Protein AF-A0A7K2C0G1-F1 (afdb_monomer_lite)

Radius of gyration: 13.74 Å; chains: 1; bounding box: 32×19×35 Å

Secondary structure (DSSP, 8-state):
-PPPPPHHHHHHHHHHHHHHHHHHHHHHGGGGGTHHHHHHHHHHHHHHHHHHHHTT--GGG-

Sequence (62 aa):
MERKPSIWQALLPVVFLILLLVASVNFFGSDASYGPNQIARILAAVVASLVGLRLGFTWKQM

pLDDT: mean 94.39, std 5.48, range [64.19, 98.5]

Foldseek 3Di:
DFADDDPVLVCVLVVQLVVQLVVLCVVPPPCSVPPSNVVSVVVSVVSNVVSCVVRVHDPVRD

Structure (mmCIF, N/CA/C/O backbone):
data_AF-A0A7K2C0G1-F1
#
_entry.id   AF-A0A7K2C0G1-F1
#
loop_
_atom_site.group_PDB
_atom_site.id
_atom_site.type_symbol
_atom_site.label_atom_id
_atom_site.label_alt_id
_atom_site.label_comp_id
_atom_site.label_asym_id
_atom_site.label_entity_id
_atom_site.label_seq_id
_atom_site.pdbx_PDB_ins_code
_atom_site.Cartn_x
_atom_site.Cartn_y
_atom_site.Cartn_z
_atom_site.occupancy
_atom_site.B_iso_or_equiv
_atom_site.auth_seq_id
_atom_site.auth_comp_id
_atom_site.auth_asym_id
_atom_site.auth_atom_id
_atom_site.pdbx_PDB_model_num
ATOM 1 N N . MET A 1 1 ? -16.505 4.652 17.185 1.00 64.19 1 MET A N 1
ATOM 2 C CA . MET A 1 1 ? -16.256 3.308 17.746 1.00 64.19 1 MET A CA 1
ATOM 3 C C . MET A 1 1 ? -15.424 2.547 16.739 1.00 64.19 1 MET A C 1
ATOM 5 O O . MET A 1 1 ? -15.840 2.451 15.588 1.00 64.19 1 MET A O 1
ATOM 9 N N . GLU A 1 2 ? -14.246 2.094 17.151 1.00 80.38 2 GLU A N 1
ATOM 10 C CA . GLU A 1 2 ? -13.346 1.304 16.310 1.00 80.38 2 GLU A CA 1
ATOM 11 C C . GLU A 1 2 ? -13.975 -0.057 16.011 1.00 80.38 2 GLU A C 1
ATOM 13 O O . GLU A 1 2 ? -14.607 -0.676 16.871 1.00 80.38 2 GLU A O 1
ATOM 18 N N . ARG A 1 3 ? -13.832 -0.517 14.771 1.00 84.00 3 ARG A N 1
ATOM 19 C CA . ARG A 1 3 ? -14.286 -1.838 14.338 1.00 84.00 3 ARG A CA 1
ATOM 20 C C . ARG A 1 3 ? -13.112 -2.804 14.411 1.00 84.00 3 ARG A C 1
ATOM 22 O O . ARG A 1 3 ? -12.001 -2.457 14.023 1.00 84.00 3 ARG A O 1
ATOM 29 N N . LYS A 1 4 ? -13.367 -4.035 14.865 1.00 88.62 4 LYS A N 1
ATOM 30 C CA . LYS A 1 4 ? -12.344 -5.086 14.926 1.00 88.62 4 LYS A CA 1
ATOM 31 C C . LYS A 1 4 ? -11.742 -5.303 13.523 1.00 88.62 4 LYS A C 1
ATOM 33 O O . LYS A 1 4 ? -12.501 -5.659 12.617 1.00 88.62 4 LYS A O 1
ATOM 38 N N . PRO A 1 5 ? -10.423 -5.112 13.332 1.00 88.00 5 PRO A N 1
ATOM 39 C CA . PRO A 1 5 ? -9.787 -5.322 12.039 1.00 88.00 5 PRO A CA 1
ATOM 40 C C . PRO A 1 5 ? -9.911 -6.779 11.600 1.00 88.00 5 PRO A C 1
ATOM 42 O O . PRO A 1 5 ? -9.705 -7.700 12.394 1.00 88.00 5 PRO A O 1
ATOM 45 N N . SER A 1 6 ? -10.220 -6.991 10.323 1.00 93.25 6 SER A N 1
ATOM 46 C CA . SER A 1 6 ? -10.116 -8.306 9.692 1.00 93.25 6 SER A CA 1
ATOM 47 C C . SER A 1 6 ? -8.776 -8.443 8.976 1.00 93.25 6 SER A C 1
ATOM 49 O O . SER A 1 6 ? -8.303 -7.492 8.353 1.00 93.25 6 SER A O 1
ATOM 51 N N . ILE A 1 7 ? -8.202 -9.649 8.979 1.00 93.50 7 ILE A N 1
ATOM 52 C CA . ILE A 1 7 ? -7.000 -9.974 8.191 1.00 93.50 7 ILE A CA 1
ATOM 53 C C . ILE A 1 7 ? -7.199 -9.601 6.717 1.00 93.50 7 ILE A C 1
ATOM 55 O O . ILE A 1 7 ? -6.301 -9.045 6.093 1.00 93.50 7 ILE A O 1
ATOM 59 N N . TRP A 1 8 ? -8.401 -9.804 6.174 1.00 93.69 8 TRP A N 1
ATOM 60 C CA . TRP A 1 8 ? -8.713 -9.466 4.784 1.00 93.69 8 TRP A CA 1
ATOM 61 C C . TRP A 1 8 ? -8.562 -7.976 4.465 1.00 93.69 8 TRP A C 1
ATOM 63 O O . TRP A 1 8 ? -8.156 -7.615 3.365 1.00 93.69 8 TRP A O 1
ATOM 73 N N . GLN A 1 9 ? -8.850 -7.103 5.429 1.00 93.69 9 GLN A N 1
ATOM 74 C CA . GLN A 1 9 ? -8.688 -5.659 5.262 1.00 93.69 9 GLN A CA 1
ATOM 75 C C . GLN A 1 9 ? -7.213 -5.252 5.339 1.00 93.69 9 GLN A C 1
ATOM 77 O O . GLN A 1 9 ? -6.797 -4.368 4.597 1.00 93.69 9 GLN A O 1
ATOM 82 N N . ALA A 1 10 ? -6.418 -5.924 6.178 1.00 92.81 10 ALA A N 1
ATOM 83 C CA . ALA A 1 10 ? -4.972 -5.713 6.256 1.00 92.81 10 ALA A CA 1
ATOM 84 C C . ALA A 1 10 ? -4.240 -6.202 4.993 1.00 92.81 10 ALA A C 1
ATOM 86 O O . ALA A 1 10 ? -3.251 -5.602 4.579 1.00 92.81 10 ALA A O 1
ATOM 87 N N . LEU A 1 11 ? -4.749 -7.254 4.343 1.00 96.94 11 LEU A N 1
ATOM 88 C CA . LEU A 1 11 ? -4.193 -7.766 3.089 1.00 96.94 11 LEU A CA 1
ATOM 89 C C . LEU A 1 11 ? -4.445 -6.838 1.896 1.00 96.94 11 LEU A C 1
ATOM 91 O O . LEU A 1 11 ? -3.646 -6.839 0.965 1.00 96.94 11 LEU A O 1
ATOM 95 N N . LEU A 1 12 ? -5.510 -6.030 1.913 1.00 97.00 12 LEU A N 1
ATOM 96 C CA . LEU A 1 12 ? -5.865 -5.150 0.796 1.00 97.00 12 LEU A CA 1
ATOM 97 C C . LEU A 1 12 ? -4.713 -4.216 0.356 1.00 97.00 12 LEU A C 1
ATOM 99 O O . LEU A 1 12 ? -4.339 -4.281 -0.816 1.00 97.00 12 LEU A O 1
ATOM 103 N N . PRO A 1 13 ? -4.106 -3.384 1.231 1.00 97.31 13 PRO A N 1
ATOM 104 C CA . PRO A 1 13 ? -2.978 -2.535 0.838 1.00 97.31 13 PRO A CA 1
ATOM 105 C C . PRO A 1 13 ? -1.719 -3.332 0.468 1.00 97.31 13 PRO A C 1
ATOM 107 O O . PRO A 1 13 ? -0.947 -2.877 -0.371 1.00 97.31 13 PRO A O 1
ATOM 110 N N . VAL A 1 14 ? -1.517 -4.526 1.040 1.00 97.81 14 VAL A N 1
ATOM 111 C CA . VAL A 1 14 ? -0.356 -5.386 0.746 1.00 97.81 14 VAL A CA 1
ATOM 112 C C . VAL A 1 14 ? -0.456 -5.982 -0.654 1.00 97.81 14 VAL A C 1
ATOM 114 O O . VAL A 1 14 ? 0.478 -5.863 -1.442 1.00 97.81 14 VAL A O 1
ATOM 117 N N . VAL A 1 15 ? -1.598 -6.583 -0.993 1.00 98.31 15 VAL A N 1
ATOM 118 C CA . VAL A 1 15 ? -1.853 -7.130 -2.333 1.00 98.31 15 VAL A CA 1
ATOM 119 C C . VAL A 1 15 ? -1.804 -6.012 -3.370 1.00 98.31 15 VAL A C 1
ATOM 121 O O . VAL A 1 15 ? -1.167 -6.166 -4.408 1.00 98.31 15 VAL A O 1
ATOM 124 N N . PHE A 1 16 ? -2.405 -4.860 -3.065 1.00 98.38 16 PHE A N 1
ATOM 125 C CA . PHE A 1 16 ? -2.333 -3.682 -3.923 1.00 98.38 16 PHE A CA 1
ATOM 126 C C . PHE A 1 16 ? -0.885 -3.227 -4.166 1.00 98.38 16 PHE A C 1
ATOM 128 O O . PHE A 1 16 ? -0.500 -3.005 -5.313 1.00 98.38 16 PHE A O 1
ATOM 135 N N . LEU A 1 17 ? -0.059 -3.159 -3.115 1.00 98.38 17 LEU A N 1
ATOM 136 C CA . LEU A 1 17 ? 1.360 -2.831 -3.243 1.00 98.38 17 LEU A CA 1
ATOM 137 C C . LEU A 1 17 ? 2.097 -3.847 -4.118 1.00 98.38 17 LEU A C 1
ATOM 139 O O . LEU A 1 17 ? 2.813 -3.442 -5.025 1.00 98.38 17 LEU A O 1
ATOM 143 N N . ILE A 1 18 ? 1.906 -5.150 -3.892 1.00 98.44 18 ILE A N 1
ATOM 144 C CA . ILE A 1 18 ? 2.561 -6.205 -4.682 1.00 98.44 18 ILE A CA 1
ATOM 145 C C . ILE A 1 18 ? 2.245 -6.038 -6.170 1.00 98.44 18 ILE A C 1
ATOM 147 O O . ILE A 1 18 ? 3.161 -6.068 -6.990 1.00 98.44 18 ILE A O 1
ATOM 151 N N . LEU A 1 19 ? 0.979 -5.799 -6.525 1.00 98.50 19 LEU A N 1
ATOM 152 C CA . LEU A 1 19 ? 0.581 -5.577 -7.916 1.00 98.50 19 LEU A CA 1
ATOM 153 C C . LEU A 1 19 ? 1.264 -4.343 -8.520 1.00 98.50 19 LEU A C 1
ATOM 155 O O . LEU A 1 19 ? 1.742 -4.404 -9.653 1.00 98.50 19 LEU A O 1
ATOM 159 N N . LEU A 1 20 ? 1.376 -3.247 -7.761 1.00 98.12 20 LEU A N 1
ATOM 160 C CA . LEU A 1 20 ? 2.096 -2.053 -8.209 1.00 98.12 20 LEU A CA 1
ATOM 161 C C . LEU A 1 20 ? 3.602 -2.289 -8.355 1.00 98.12 20 LEU A C 1
ATOM 163 O O . LEU A 1 20 ? 4.202 -1.755 -9.283 1.00 98.12 20 LEU A O 1
ATOM 167 N N . LEU A 1 21 ? 4.222 -3.092 -7.488 1.00 97.81 21 LEU A N 1
ATOM 168 C CA . LEU A 1 21 ? 5.641 -3.438 -7.603 1.00 97.81 21 LEU A CA 1
ATOM 169 C C . LEU A 1 21 ? 5.908 -4.328 -8.815 1.00 97.81 21 LEU A C 1
ATOM 171 O O . LEU A 1 21 ? 6.865 -4.090 -9.548 1.00 97.81 21 LEU A O 1
ATOM 175 N N . VAL A 1 22 ? 5.038 -5.306 -9.068 1.00 98.06 22 VAL A N 1
ATOM 176 C CA . VAL A 1 22 ? 5.107 -6.130 -10.278 1.00 98.06 22 VAL A CA 1
ATOM 177 C C . VAL A 1 22 ? 4.965 -5.244 -11.514 1.00 98.06 22 VAL A C 1
ATOM 179 O O . VAL A 1 22 ? 5.809 -5.315 -12.404 1.00 98.06 22 VAL A O 1
ATOM 182 N N . ALA A 1 23 ? 3.963 -4.364 -11.563 1.00 97.69 23 ALA A N 1
ATOM 183 C CA . ALA A 1 23 ? 3.799 -3.419 -12.668 1.00 97.69 23 ALA A CA 1
ATOM 184 C C . ALA A 1 23 ? 5.031 -2.513 -12.832 1.00 97.69 23 ALA A C 1
ATOM 186 O O . ALA A 1 23 ? 5.530 -2.341 -13.939 1.00 97.69 23 ALA A O 1
ATOM 187 N N . SER A 1 24 ? 5.565 -1.996 -11.726 1.00 97.25 24 SER A N 1
ATOM 188 C CA . SER A 1 24 ? 6.758 -1.152 -11.692 1.00 97.25 24 SER A CA 1
ATOM 189 C C . SER A 1 24 ? 7.962 -1.831 -12.355 1.00 97.25 24 SER A C 1
ATOM 191 O O . SER A 1 24 ? 8.586 -1.254 -13.240 1.00 97.25 24 SER A O 1
ATOM 193 N N . VAL A 1 25 ? 8.253 -3.087 -12.007 1.00 97.31 25 VAL A N 1
ATOM 194 C CA . VAL A 1 25 ? 9.365 -3.834 -12.621 1.00 97.31 25 VAL A CA 1
ATOM 195 C C . VAL A 1 25 ? 9.091 -4.147 -14.095 1.00 97.31 25 VAL A C 1
ATOM 197 O O . VAL A 1 25 ? 10.006 -4.051 -14.909 1.00 97.31 25 VAL A O 1
ATOM 200 N N . ASN A 1 26 ? 7.843 -4.455 -14.466 1.00 97.12 26 ASN A N 1
ATOM 201 C CA . ASN A 1 26 ? 7.480 -4.722 -15.863 1.00 97.12 26 ASN A CA 1
ATOM 202 C C . ASN A 1 26 ? 7.610 -3.481 -16.767 1.00 97.12 26 ASN A C 1
ATOM 204 O O . ASN A 1 26 ? 7.993 -3.621 -17.924 1.00 97.12 26 ASN A O 1
ATOM 208 N N . PHE A 1 27 ? 7.305 -2.281 -16.260 1.00 97.00 27 PHE A N 1
ATOM 209 C CA . PHE A 1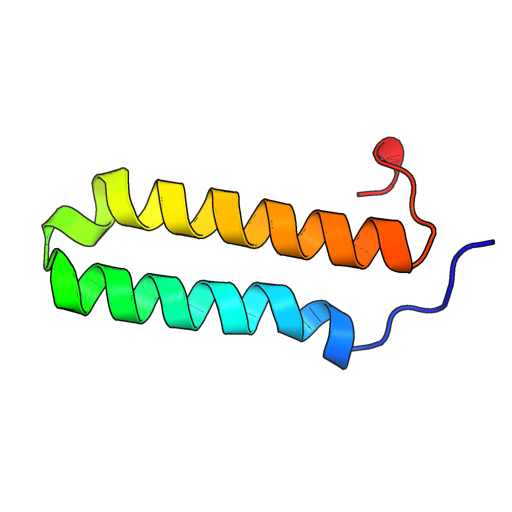 27 ? 7.382 -1.041 -17.043 1.00 97.00 27 PHE A CA 1
ATOM 210 C C . PHE A 1 27 ? 8.754 -0.360 -16.997 1.00 97.00 27 PHE A C 1
ATOM 212 O O . PHE A 1 27 ? 9.151 0.251 -17.985 1.00 97.00 27 PHE A O 1
ATOM 219 N N . PHE A 1 28 ? 9.466 -0.441 -15.869 1.00 95.94 28 PHE A N 1
ATOM 220 C CA . PHE A 1 28 ? 10.671 0.361 -15.619 1.00 95.94 28 PHE A CA 1
ATOM 221 C C . PHE A 1 28 ? 11.946 -0.469 -15.401 1.00 95.94 28 PHE A C 1
ATOM 223 O O . PHE A 1 28 ? 13.020 0.106 -15.246 1.00 95.94 28 PHE A O 1
ATOM 230 N N . GLY A 1 29 ? 11.870 -1.805 -15.388 1.00 94.62 29 GLY A N 1
ATOM 231 C CA . GLY A 1 29 ? 13.048 -2.675 -15.309 1.00 94.62 29 GLY A CA 1
ATOM 232 C C . GLY A 1 29 ? 13.952 -2.363 -14.110 1.00 94.62 29 GLY A C 1
ATOM 233 O O . GLY A 1 29 ? 13.492 -2.334 -12.969 1.00 94.62 29 GLY A O 1
ATOM 234 N N . SER A 1 30 ? 15.242 -2.114 -14.360 1.00 92.31 30 SER A N 1
ATOM 235 C CA . SER A 1 30 ? 16.217 -1.740 -13.321 1.00 92.31 30 SER A CA 1
ATOM 236 C C . SER A 1 30 ? 15.876 -0.423 -12.619 1.00 92.31 30 SER A C 1
ATOM 238 O O . SER A 1 30 ? 16.121 -0.286 -11.418 1.00 92.31 30 SER A O 1
ATOM 240 N N . ASP A 1 31 ? 15.250 0.517 -13.331 1.00 94.81 31 ASP A N 1
ATOM 241 C CA . ASP A 1 31 ? 14.918 1.842 -12.802 1.00 94.81 31 ASP A CA 1
ATOM 242 C C . ASP A 1 31 ? 13.694 1.822 -11.875 1.00 94.81 31 ASP A C 1
ATOM 244 O O . ASP A 1 31 ? 13.456 2.770 -11.118 1.00 94.81 31 ASP A O 1
ATOM 248 N N . ALA A 1 32 ? 12.954 0.707 -11.853 1.00 95.50 32 ALA A N 1
ATOM 249 C CA . ALA A 1 32 ? 11.816 0.476 -10.966 1.00 95.50 32 ALA A CA 1
ATOM 250 C C . ALA A 1 32 ? 12.154 0.703 -9.483 1.00 95.50 32 ALA A C 1
ATOM 252 O O . ALA A 1 32 ? 11.292 1.114 -8.701 1.00 95.50 32 ALA A O 1
ATOM 253 N N . SER A 1 33 ? 13.412 0.466 -9.099 1.00 92.81 33 SER A N 1
ATOM 254 C CA . SER A 1 33 ? 13.895 0.572 -7.718 1.00 92.81 33 SER A CA 1
ATOM 255 C C . SER A 1 33 ? 13.975 2.011 -7.200 1.00 92.81 33 SER A C 1
ATOM 257 O O . SER A 1 33 ? 13.986 2.210 -5.984 1.00 92.81 33 SER A O 1
ATOM 259 N N . TYR A 1 34 ? 13.996 3.010 -8.091 1.00 92.19 34 TYR A N 1
ATOM 260 C CA . TYR A 1 34 ? 14.088 4.422 -7.725 1.00 92.19 34 TYR A CA 1
ATOM 261 C C . TYR A 1 34 ? 12.696 5.040 -7.522 1.00 92.19 34 TYR A C 1
ATOM 263 O O . TYR A 1 34 ? 12.102 4.903 -6.452 1.00 92.19 34 TYR A O 1
ATOM 271 N N . GLY A 1 35 ? 12.175 5.742 -8.533 1.00 93.50 35 GLY A N 1
ATOM 272 C CA . GLY A 1 35 ? 10.927 6.510 -8.467 1.00 93.50 35 GLY A CA 1
ATOM 273 C C . GLY A 1 35 ? 9.656 5.652 -8.466 1.00 93.50 35 GLY A C 1
ATOM 274 O O . GLY A 1 35 ? 8.822 5.821 -7.574 1.00 93.50 35 GLY A O 1
ATOM 275 N N . PRO A 1 36 ? 9.500 4.698 -9.399 1.00 97.31 36 PRO A N 1
ATOM 276 C CA . PRO A 1 36 ? 8.286 3.888 -9.507 1.00 97.31 36 PRO A CA 1
ATOM 277 C C . PRO A 1 36 ? 7.899 3.160 -8.206 1.00 97.31 36 PRO A C 1
ATOM 279 O O . PRO A 1 36 ? 6.749 3.227 -7.771 1.00 97.31 36 PRO A O 1
ATOM 282 N N . ASN A 1 37 ? 8.864 2.556 -7.503 1.00 96.56 37 ASN A N 1
ATOM 283 C CA . ASN A 1 37 ? 8.631 1.932 -6.195 1.00 96.56 37 ASN A CA 1
ATOM 284 C C . ASN A 1 37 ? 8.252 2.950 -5.090 1.00 96.56 37 ASN A C 1
ATOM 286 O O . ASN A 1 37 ? 7.478 2.644 -4.182 1.00 9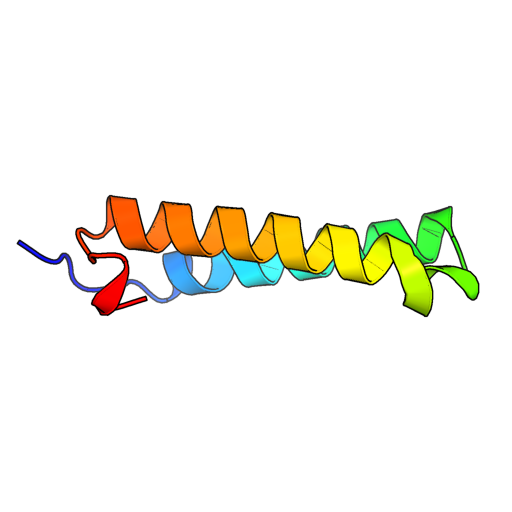6.56 37 ASN A O 1
ATOM 290 N N . GLN A 1 38 ? 8.758 4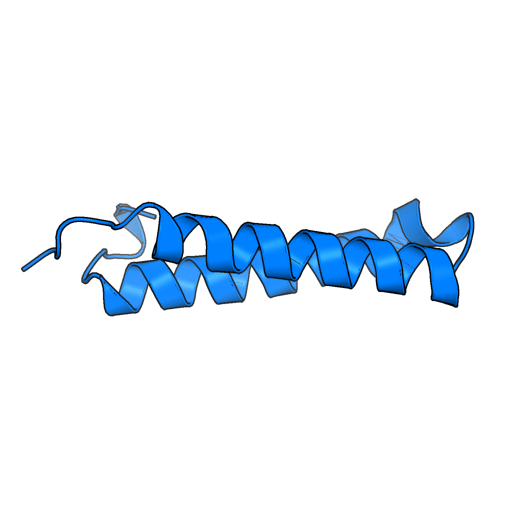.188 -5.136 1.00 97.00 38 GLN A N 1
ATOM 291 C CA . GLN A 1 38 ? 8.339 5.239 -4.194 1.00 97.00 38 GLN A CA 1
ATOM 292 C C . GLN A 1 38 ? 6.873 5.634 -4.403 1.00 97.00 38 GLN A C 1
ATOM 294 O O . GLN A 1 38 ? 6.118 5.698 -3.433 1.00 97.00 38 GLN A O 1
ATOM 299 N N . ILE A 1 39 ? 6.447 5.803 -5.659 1.00 97.56 39 ILE A N 1
ATOM 300 C CA . ILE A 1 39 ? 5.045 6.084 -6.002 1.00 97.56 39 ILE A CA 1
ATOM 301 C C . ILE A 1 39 ? 4.150 4.921 -5.558 1.00 97.56 39 ILE A C 1
ATOM 303 O 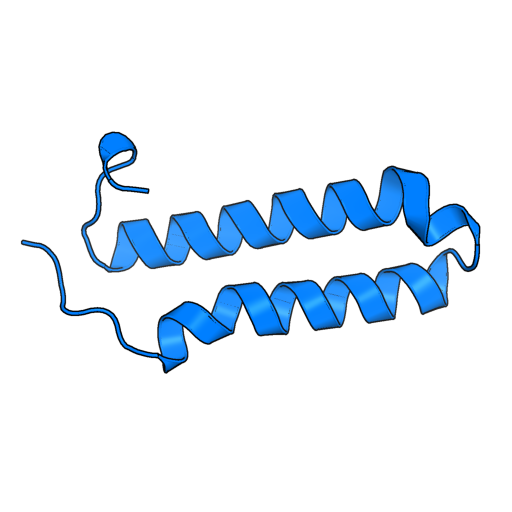O . ILE A 1 39 ? 3.130 5.146 -4.907 1.00 97.56 39 ILE A O 1
ATOM 307 N N . ALA A 1 40 ? 4.560 3.677 -5.830 1.00 97.94 40 ALA A N 1
ATOM 308 C CA . ALA A 1 40 ? 3.810 2.488 -5.433 1.00 97.94 40 ALA A CA 1
ATOM 309 C C . ALA A 1 40 ? 3.549 2.435 -3.919 1.00 97.94 40 ALA A C 1
ATOM 311 O O . ALA A 1 40 ? 2.424 2.181 -3.483 1.00 97.94 40 ALA A O 1
ATOM 312 N N . ARG A 1 41 ? 4.569 2.738 -3.108 1.00 97.50 41 ARG A N 1
ATOM 313 C CA . ARG A 1 41 ? 4.450 2.767 -1.644 1.00 97.50 41 ARG A CA 1
ATOM 314 C C . ARG A 1 41 ? 3.546 3.887 -1.145 1.00 97.50 41 ARG A C 1
ATOM 316 O O . ARG A 1 41 ? 2.747 3.639 -0.248 1.00 97.50 41 ARG A O 1
ATOM 323 N N . ILE A 1 42 ? 3.622 5.085 -1.728 1.00 98.38 42 ILE A N 1
ATOM 324 C CA . ILE A 1 42 ? 2.728 6.196 -1.363 1.00 98.38 42 ILE A CA 1
ATOM 325 C C . ILE A 1 42 ? 1.272 5.827 -1.668 1.00 98.38 42 ILE A C 1
ATOM 327 O O . ILE A 1 42 ? 0.404 5.998 -0.814 1.00 98.38 42 ILE A O 1
ATOM 331 N N . LEU A 1 43 ? 1.000 5.250 -2.841 1.00 98.31 43 LEU A N 1
ATOM 332 C CA . LEU A 1 43 ? -0.345 4.794 -3.197 1.00 98.31 43 LEU A CA 1
ATOM 333 C C . LEU A 1 43 ? -0.843 3.694 -2.248 1.00 98.31 43 LEU A C 1
ATOM 335 O O . LEU A 1 43 ? -1.987 3.739 -1.797 1.00 98.31 43 LEU A O 1
ATOM 339 N N . ALA A 1 44 ? 0.011 2.736 -1.885 1.00 98.25 44 ALA A N 1
ATOM 340 C CA . ALA A 1 44 ? -0.337 1.708 -0.909 1.00 98.25 44 ALA A CA 1
ATOM 341 C C . ALA A 1 44 ? -0.604 2.284 0.493 1.00 98.25 44 ALA A C 1
ATOM 343 O O . ALA A 1 44 ? -1.547 1.852 1.155 1.00 98.25 44 ALA A O 1
ATOM 344 N N . ALA A 1 45 ? 0.162 3.290 0.927 1.00 97.75 45 ALA A N 1
ATOM 345 C CA . ALA A 1 45 ? -0.053 3.988 2.194 1.00 97.75 45 ALA A CA 1
ATOM 346 C C . ALA A 1 45 ? -1.387 4.751 2.216 1.00 97.75 45 ALA A C 1
ATOM 348 O O . ALA A 1 45 ? -2.080 4.755 3.236 1.00 97.75 45 ALA A O 1
ATOM 349 N N . VAL A 1 46 ? -1.795 5.331 1.082 1.00 97.88 46 VAL A N 1
ATOM 350 C CA . VAL A 1 46 ? -3.126 5.937 0.924 1.00 97.88 46 VAL A CA 1
ATOM 351 C C . VAL A 1 46 ? -4.213 4.875 1.082 1.00 97.88 46 VAL A C 1
ATOM 353 O O . VAL A 1 46 ? -5.140 5.067 1.865 1.00 97.88 46 VAL A O 1
ATOM 356 N N . VAL A 1 47 ? -4.089 3.724 0.414 1.00 97.94 47 VAL A N 1
ATOM 357 C CA . VAL A 1 47 ? -5.055 2.618 0.556 1.00 97.94 47 VAL A CA 1
ATOM 358 C C . VAL A 1 47 ? -5.117 2.111 2.000 1.00 97.94 47 VAL A C 1
ATOM 360 O O . VAL A 1 47 ? -6.212 1.933 2.533 1.00 97.94 47 VAL A O 1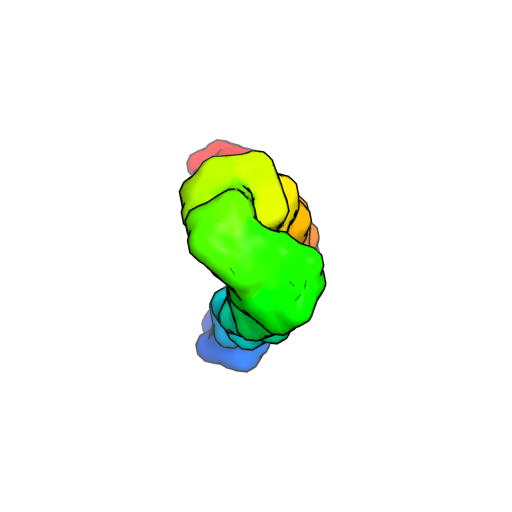
ATOM 363 N N . ALA A 1 48 ? -3.972 1.934 2.663 1.00 96.88 48 ALA A N 1
ATOM 364 C CA . ALA A 1 48 ? -3.907 1.524 4.065 1.00 96.88 48 ALA A CA 1
ATOM 365 C C . ALA A 1 48 ? -4.600 2.539 4.990 1.00 96.88 48 ALA A C 1
ATOM 367 O O . ALA A 1 48 ? -5.434 2.158 5.812 1.00 96.88 48 ALA A O 1
ATOM 368 N N . SER A 1 49 ? -4.336 3.832 4.790 1.00 96.50 49 SER A N 1
ATOM 369 C CA . SER A 1 49 ? -4.988 4.919 5.529 1.00 96.50 49 SER A CA 1
ATOM 370 C C . SER A 1 49 ? -6.506 4.906 5.327 1.00 96.50 49 SER A C 1
ATOM 372 O O . SER A 1 49 ? -7.263 5.024 6.287 1.00 96.50 49 SER A O 1
ATOM 374 N N . LEU A 1 50 ? -6.986 4.687 4.096 1.00 96.19 50 LEU A N 1
ATOM 375 C CA . LEU A 1 50 ? -8.421 4.582 3.804 1.00 96.19 50 LEU A CA 1
ATOM 376 C C . LEU A 1 50 ? -9.076 3.387 4.511 1.00 96.19 50 LEU A C 1
ATOM 378 O O . LEU A 1 50 ? -10.206 3.503 4.992 1.00 96.19 50 LEU A O 1
ATOM 382 N N . VAL A 1 51 ? -8.382 2.249 4.600 1.00 95.75 51 VAL A N 1
ATOM 383 C CA . VAL A 1 51 ? -8.845 1.088 5.374 1.00 95.75 51 VAL A CA 1
ATOM 384 C C . VAL A 1 51 ? -8.941 1.437 6.862 1.00 95.75 51 VAL A C 1
ATOM 386 O O . VAL A 1 51 ? -9.981 1.180 7.471 1.00 95.75 51 VAL A O 1
ATOM 389 N N . GLY A 1 52 ? -7.913 2.078 7.426 1.00 94.81 52 GLY A N 1
ATOM 390 C CA . GLY A 1 52 ? -7.903 2.536 8.818 1.00 94.81 52 GLY A CA 1
ATOM 391 C C . GLY A 1 52 ? -9.049 3.504 9.127 1.00 94.81 52 GLY A C 1
ATOM 392 O O . GLY A 1 52 ? -9.790 3.305 10.091 1.00 94.81 52 GLY A O 1
ATOM 393 N N . LEU A 1 53 ? -9.273 4.495 8.257 1.00 94.94 53 LEU A N 1
ATOM 394 C CA . LEU A 1 53 ? -10.368 5.46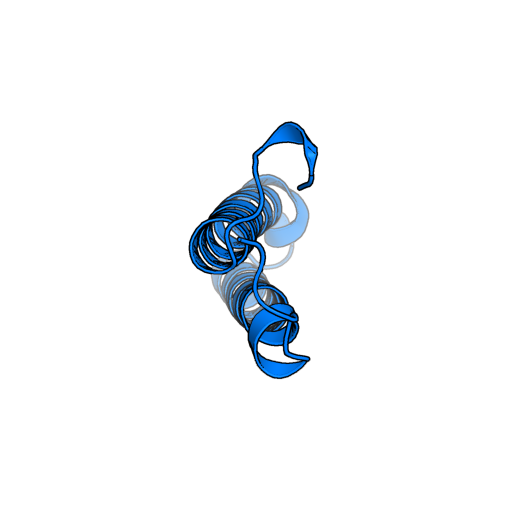1 8.396 1.00 94.94 53 LEU A CA 1
ATOM 395 C C . LEU A 1 53 ? -11.739 4.768 8.365 1.00 94.94 53 LEU A C 1
ATOM 397 O O . LEU A 1 53 ? -12.608 5.071 9.182 1.00 94.94 53 LEU A O 1
ATOM 401 N N . ARG A 1 54 ? -11.944 3.786 7.473 1.00 93.12 54 ARG A N 1
ATOM 402 C CA . ARG A 1 54 ? -13.196 3.002 7.407 1.00 93.12 54 ARG A CA 1
ATOM 403 C C . ARG A 1 54 ? -13.422 2.101 8.621 1.00 93.12 54 ARG A C 1
ATOM 405 O O . ARG A 1 54 ? -14.567 1.748 8.917 1.00 93.12 54 ARG A O 1
ATOM 412 N N . LEU A 1 55 ? -12.349 1.723 9.309 1.00 95.06 55 LEU A N 1
ATOM 413 C CA . LEU A 1 55 ? -12.394 0.988 10.570 1.00 95.06 55 LEU A CA 1
ATOM 414 C C . LEU A 1 55 ? -12.617 1.891 11.788 1.00 95.06 55 LEU A C 1
ATOM 416 O O . LEU A 1 55 ? -12.869 1.382 12.877 1.00 95.06 55 LEU A O 1
ATOM 420 N N . GLY A 1 56 ? -12.622 3.212 11.599 1.00 93.19 56 GLY A N 1
ATOM 421 C CA . GLY A 1 56 ? -12.854 4.185 12.661 1.00 93.19 56 GLY A CA 1
ATOM 422 C C . GLY A 1 56 ? -11.601 4.545 13.455 1.00 93.19 56 GLY A C 1
ATOM 423 O O . GLY A 1 56 ? -11.741 5.175 14.501 1.00 93.19 56 GLY A O 1
ATOM 424 N N . PHE A 1 57 ? -10.411 4.172 12.970 1.00 93.94 57 PHE A N 1
ATOM 425 C CA . PHE A 1 57 ? -9.150 4.649 13.529 1.00 93.94 57 PHE A CA 1
ATOM 426 C C . PHE A 1 57 ? -8.942 6.121 13.168 1.00 93.94 57 PHE A C 1
ATOM 428 O O . PHE A 1 57 ? -9.284 6.577 12.074 1.00 93.94 57 PHE A O 1
ATOM 435 N N . THR A 1 58 ? -8.366 6.872 14.097 1.00 93.38 58 THR A N 1
ATOM 436 C CA . THR A 1 58 ? -7.892 8.238 13.866 1.00 93.38 58 THR A CA 1
ATOM 437 C C . THR A 1 58 ? -6.474 8.222 13.307 1.00 93.38 58 THR A C 1
ATOM 439 O O . THR A 1 58 ? -5.745 7.254 13.485 1.00 93.38 58 THR A O 1
ATOM 442 N N . TRP A 1 59 ? -6.042 9.325 12.693 1.00 87.50 59 TRP A N 1
ATOM 443 C CA . TRP A 1 59 ? -4.666 9.466 12.201 1.00 87.50 59 TRP A CA 1
ATOM 444 C C . TRP A 1 59 ? -3.601 9.196 13.276 1.00 87.50 59 TRP A C 1
ATOM 446 O O . TRP A 1 59 ? -2.552 8.651 12.976 1.00 87.50 59 TRP A O 1
ATOM 456 N N . LYS A 1 60 ? -3.880 9.532 14.544 1.00 91.00 60 LYS A N 1
ATOM 457 C CA . LYS A 1 60 ? -2.960 9.270 15.667 1.00 91.00 60 LYS A CA 1
ATOM 458 C C . LYS A 1 60 ? -2.829 7.782 16.021 1.00 91.00 60 LYS A C 1
ATOM 460 O O . LYS A 1 60 ? -1.956 7.434 16.806 1.00 91.00 60 LYS A O 1
ATOM 465 N N . GLN A 1 61 ? -3.734 6.946 15.521 1.00 87.12 61 GLN A N 1
ATOM 466 C CA . GLN A 1 61 ? -3.780 5.504 15.767 1.00 87.12 61 GLN A CA 1
ATOM 467 C C . GLN A 1 61 ? -3.317 4.692 14.549 1.00 87.12 61 GLN A C 1
ATOM 469 O O . GLN A 1 61 ? -3.286 3.466 14.633 1.00 87.12 61 GLN A O 1
ATOM 474 N N . MET A 1 62 ? -3.016 5.362 13.431 1.00 84.88 62 MET A N 1
ATOM 475 C CA . MET A 1 62 ? -2.490 4.762 12.202 1.00 84.88 62 MET A CA 1
ATOM 476 C C . MET A 1 62 ? -0.969 4.797 12.176 1.00 84.88 62 MET A C 1
ATOM 478 O O . MET A 1 62 ? -0.390 5.738 12.763 1.00 84.88 62 MET A O 1
#